Protein AF-A0A8R1I7L6-F1 (afdb_monomer_lite)

Sequence (43 aa):
MTEYKLVVVGDGGVGKSALTIQLIQNHFVEEYDPTIEDSYRKQ

Foldseek 3Di:
DDDDDDDDDDDPPPCSVQVVCCVAVVDGDPDDDPPDDDDDDHD

pLDDT: mean 78.12, std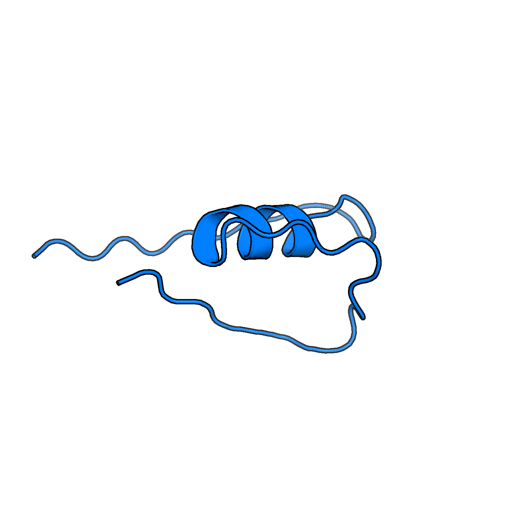 10.99, range [56.41, 89.62]

Radius of gyration: 11.23 Å; chains: 1; bounding box: 26×19×29 Å

InterPro domains:
  IPR001806 Small GTPase [PF00071] (5-43)
  IPR001806 Small GTPase [PS51421] (1-43)
  IPR005225 Small GTP-binding domain [TIGR00231] (1-42)
  IPR020849 Small GTPase, Ras-type [PTHR24070] (3-43)
  IPR027417 P-loop containing nucleoside triphosphate hydrolase [G3DSA:3.40.50.300] (2-43)
  IPR027417 P-loop containing nucleoside triphosphate hydrolase [SSF52540] (3-42)

Structure (mmCIF, N/CA/C/O backbone):
data_AF-A0A8R1I7L6-F1
#
_entry.id   AF-A0A8R1I7L6-F1
#
loop_
_atom_site.group_PDB
_atom_site.id
_atom_site.type_symbol
_atom_site.label_atom_id
_atom_site.label_alt_id
_atom_site.label_comp_id
_atom_site.label_asym_id
_atom_site.label_entity_id
_atom_site.label_seq_id
_atom_site.pdbx_PDB_ins_code
_atom_site.Cartn_x
_atom_site.Cartn_y
_atom_site.Cartn_z
_atom_site.occupancy
_atom_site.B_iso_or_equiv
_atom_site.auth_seq_id
_atom_site.auth_comp_id
_atom_site.auth_asym_id
_atom_site.auth_atom_id
_atom_site.pdbx_PDB_model_num
ATOM 1 N N . MET A 1 1 ? -16.376 0.912 20.502 1.00 65.88 1 MET A N 1
ATOM 2 C CA . MET A 1 1 ? -15.930 1.567 19.256 1.00 65.88 1 MET A CA 1
ATOM 3 C C . MET A 1 1 ? -15.714 0.454 18.244 1.00 65.88 1 MET A C 1
ATOM 5 O O . MET A 1 1 ? -15.030 -0.501 18.588 1.00 65.88 1 MET A O 1
A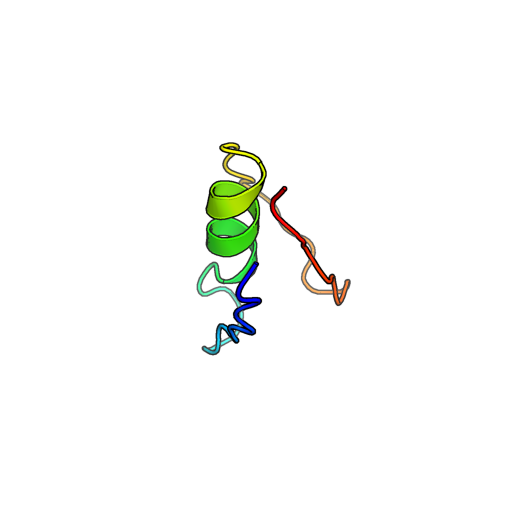TOM 9 N N . THR A 1 2 ? -16.388 0.488 17.096 1.00 88.44 2 THR A N 1
ATOM 10 C CA . THR A 1 2 ? -16.334 -0.609 16.115 1.00 88.44 2 THR A CA 1
ATOM 11 C C . THR A 1 2 ? -15.039 -0.513 15.318 1.00 88.44 2 THR A C 1
ATOM 13 O O . THR A 1 2 ? -14.755 0.531 14.740 1.00 88.44 2 THR A O 1
ATOM 16 N N . GLU A 1 3 ? -14.247 -1.580 15.314 1.00 89.00 3 GLU A N 1
ATOM 17 C CA . GLU A 1 3 ? -13.018 -1.677 14.529 1.00 89.00 3 GLU A CA 1
ATOM 18 C C . GLU A 1 3 ? -13.324 -2.289 13.158 1.00 89.00 3 GLU A C 1
ATOM 20 O O . GLU A 1 3 ? -14.051 -3.280 13.067 1.00 89.00 3 GLU A O 1
ATOM 25 N N . TYR A 1 4 ? -12.760 -1.710 12.097 1.00 88.88 4 TYR A N 1
ATOM 26 C CA . TYR A 1 4 ? -12.915 -2.197 10.727 1.00 88.88 4 TYR A CA 1
ATOM 27 C C . TYR A 1 4 ? -11.555 -2.606 10.169 1.00 88.88 4 TYR A C 1
ATOM 29 O O . TYR A 1 4 ? -10.621 -1.807 10.144 1.00 88.88 4 TYR A O 1
ATOM 37 N N . LYS A 1 5 ? -11.456 -3.853 9.706 1.00 89.00 5 LYS A N 1
ATOM 38 C CA . LYS A 1 5 ? -10.273 -4.381 9.020 1.00 89.00 5 LYS A CA 1
ATOM 39 C C . LYS A 1 5 ? -10.524 -4.336 7.519 1.00 89.00 5 LYS A C 1
ATOM 41 O O . LYS A 1 5 ? -11.497 -4.915 7.044 1.00 89.00 5 LYS A O 1
ATOM 46 N N . LEU A 1 6 ? -9.661 -3.633 6.797 1.00 88.56 6 LEU A N 1
ATOM 47 C CA . LEU A 1 6 ? -9.753 -3.428 5.354 1.00 88.56 6 LEU A CA 1
ATOM 48 C C . LEU A 1 6 ? -8.481 -3.961 4.691 1.00 88.56 6 LEU A C 1
ATOM 50 O O . LEU A 1 6 ? -7.403 -3.879 5.274 1.00 88.56 6 LEU A O 1
ATOM 54 N N . VAL A 1 7 ? -8.614 -4.496 3.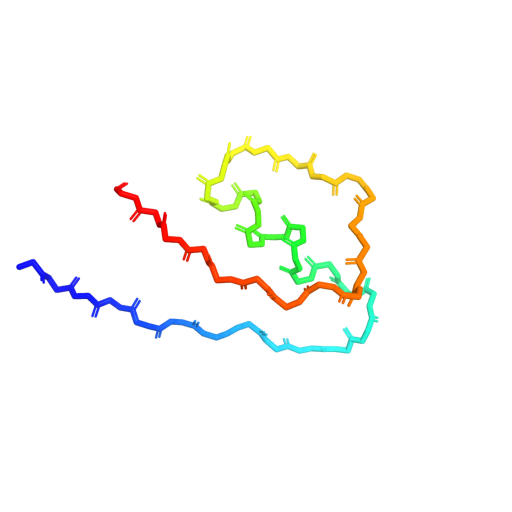478 1.00 89.31 7 VAL A N 1
ATOM 55 C CA . VAL A 1 7 ? -7.497 -5.014 2.677 1.00 89.31 7 VAL A CA 1
ATOM 56 C C . VAL A 1 7 ? -7.554 -4.373 1.293 1.00 89.31 7 VAL A C 1
ATOM 58 O O . VAL A 1 7 ? -8.619 -4.331 0.678 1.00 89.31 7 VAL A O 1
ATOM 61 N N . VAL A 1 8 ? -6.412 -3.884 0.803 1.00 86.44 8 VAL A N 1
ATOM 62 C CA . VAL A 1 8 ? -6.265 -3.291 -0.535 1.00 86.44 8 VAL A CA 1
ATOM 63 C C . VAL A 1 8 ? -5.454 -4.248 -1.409 1.00 86.44 8 VAL A C 1
ATOM 65 O O . VAL A 1 8 ? -4.326 -4.592 -1.067 1.00 86.44 8 VAL A O 1
ATOM 68 N N . VAL A 1 9 ? -6.013 -4.674 -2.545 1.00 89.06 9 VAL A N 1
ATOM 69 C CA . VAL A 1 9 ? -5.389 -5.634 -3.477 1.00 89.06 9 VAL A CA 1
ATOM 70 C C . VAL A 1 9 ? -5.291 -5.067 -4.893 1.00 89.06 9 VAL A C 1
ATOM 72 O O . VAL A 1 9 ? -6.015 -4.142 -5.249 1.00 89.06 9 VAL A O 1
ATOM 7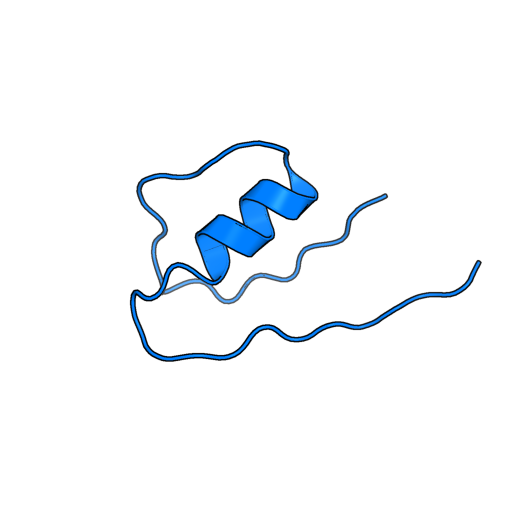5 N N . GLY A 1 10 ? -4.371 -5.606 -5.693 1.00 89.56 10 GLY A N 1
ATOM 76 C CA . GLY A 1 10 ? -4.109 -5.186 -7.073 1.00 89.56 10 GLY A CA 1
ATOM 77 C C . GLY A 1 10 ? -2.667 -5.473 -7.492 1.00 89.56 10 GLY A C 1
ATOM 78 O O . GLY A 1 10 ? -1.832 -5.804 -6.645 1.00 89.56 10 GLY A O 1
ATOM 79 N N . ASP A 1 11 ? -2.367 -5.305 -8.775 1.00 88.38 11 ASP A N 1
ATOM 80 C CA . ASP A 1 11 ? -1.061 -5.629 -9.362 1.00 88.38 11 ASP A CA 1
ATOM 81 C C . ASP A 1 11 ? 0.089 -4.749 -8.830 1.00 88.38 11 ASP A C 1
ATOM 83 O O . ASP A 1 11 ? -0.111 -3.758 -8.115 1.00 88.38 11 ASP A O 1
ATOM 87 N N . GLY A 1 12 ? 1.334 -5.134 -9.119 1.00 86.31 12 GLY A N 1
ATOM 88 C CA . GLY A 1 12 ? 2.522 -4.359 -8.746 1.00 86.31 12 GLY A CA 1
ATOM 89 C C . GLY A 1 12 ? 2.515 -2.962 -9.381 1.00 86.31 12 GLY A C 1
ATOM 90 O O . GLY A 1 12 ? 2.112 -2.803 -10.525 1.00 86.31 12 GLY A O 1
ATOM 91 N N . GLY A 1 13 ? 2.935 -1.934 -8.638 1.00 82.81 13 GLY A N 1
ATOM 92 C CA . GLY A 1 13 ? 3.060 -0.566 -9.167 1.00 82.81 13 GLY A CA 1
ATOM 93 C C . GLY A 1 13 ? 1.758 0.235 -9.323 1.00 82.81 13 GLY A C 1
ATOM 94 O O . GLY A 1 13 ? 1.825 1.413 -9.647 1.00 82.81 13 GLY A O 1
ATOM 95 N N . VAL A 1 14 ? 0.577 -0.327 -9.028 1.00 88.12 14 VAL A N 1
ATOM 9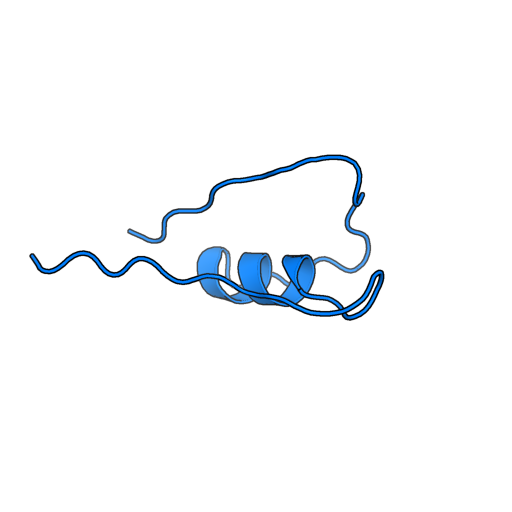6 C CA . VAL A 1 14 ? -0.719 0.386 -9.177 1.00 88.12 14 VAL A CA 1
ATOM 97 C C . VAL A 1 14 ? -1.006 1.449 -8.097 1.00 88.12 14 VAL A C 1
ATOM 99 O O . VAL A 1 14 ? -2.082 2.037 -8.088 1.00 88.12 14 VAL A O 1
ATOM 102 N N . GLY A 1 15 ? -0.083 1.684 -7.156 1.00 86.44 15 GLY A N 1
ATOM 103 C CA . GLY A 1 15 ? -0.210 2.757 -6.155 1.00 8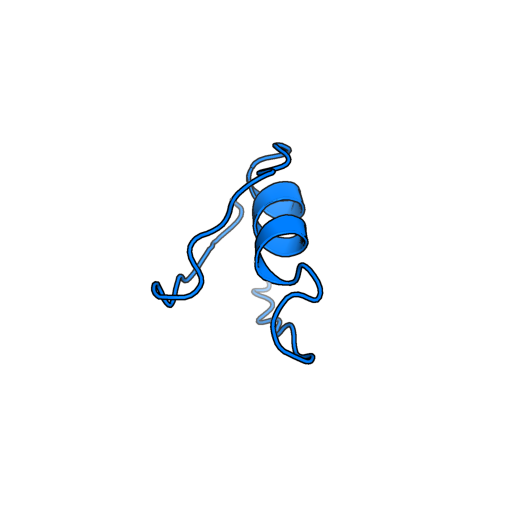6.44 15 GLY A CA 1
ATOM 104 C C . GLY A 1 15 ? -1.000 2.419 -4.880 1.00 86.44 15 GLY A C 1
ATOM 105 O O . GLY A 1 15 ? -1.438 3.325 -4.176 1.00 86.44 15 GLY A O 1
ATOM 106 N N . LYS A 1 16 ? -1.168 1.134 -4.533 1.00 89.62 16 LYS A N 1
ATOM 107 C CA . LYS A 1 16 ? -1.886 0.696 -3.309 1.00 89.62 16 LYS A CA 1
ATOM 108 C C . LYS A 1 16 ? -1.338 1.340 -2.029 1.00 89.62 16 LYS A C 1
ATOM 110 O O . LYS A 1 16 ? -2.106 1.829 -1.200 1.00 89.62 16 LYS A O 1
ATOM 115 N N . SER A 1 17 ? -0.013 1.362 -1.887 1.00 85.81 17 SER A N 1
ATOM 116 C CA . SER A 1 17 ? 0.664 1.963 -0.736 1.00 85.81 17 SER A CA 1
ATOM 117 C C . SER A 1 17 ? 0.489 3.478 -0.716 1.00 85.81 17 SER A C 1
ATOM 119 O O . SER A 1 17 ? 0.126 4.023 0.319 1.00 85.81 17 SER A O 1
ATOM 121 N N . ALA A 1 18 ? 0.623 4.148 -1.867 1.00 86.81 18 ALA A N 1
ATOM 122 C CA . ALA A 1 18 ? 0.409 5.591 -1.980 1.00 86.81 18 ALA A CA 1
ATOM 123 C C . ALA A 1 18 ? -1.009 5.998 -1.534 1.00 86.81 18 ALA A C 1
ATOM 125 O O . ALA A 1 18 ? -1.159 6.913 -0.725 1.00 86.81 18 ALA A O 1
ATOM 126 N N . LEU A 1 19 ? -2.041 5.263 -1.970 1.00 86.62 19 LEU A N 1
ATOM 127 C CA . LEU A 1 19 ? -3.427 5.481 -1.531 1.00 86.62 19 LEU A CA 1
ATOM 128 C C . LEU A 1 19 ? -3.615 5.243 -0.026 1.00 86.62 19 LEU A C 1
ATOM 130 O O . LEU A 1 19 ? -4.308 6.008 0.645 1.00 86.62 19 LEU A O 1
ATOM 134 N N . THR A 1 20 ? -2.995 4.192 0.514 1.00 86.44 20 THR A N 1
ATOM 135 C CA . THR A 1 20 ? -3.109 3.837 1.939 1.00 86.44 20 THR A CA 1
ATOM 136 C C . THR A 1 20 ? -2.426 4.879 2.828 1.00 86.44 20 THR A C 1
ATOM 138 O O . THR A 1 20 ? -3.001 5.315 3.826 1.00 86.44 20 THR A O 1
ATOM 141 N N . ILE A 1 21 ? -1.239 5.345 2.437 1.00 84.94 21 ILE A N 1
ATOM 142 C CA . ILE A 1 21 ? -0.491 6.388 3.144 1.00 84.94 21 ILE A CA 1
ATOM 143 C C . ILE A 1 21 ? -1.241 7.716 3.076 1.00 84.94 21 ILE A C 1
ATOM 145 O O . ILE A 1 21 ? -1.436 8.355 4.110 1.00 84.94 21 ILE A O 1
ATOM 149 N N . GLN A 1 22 ? -1.758 8.091 1.906 1.00 85.81 22 GLN A N 1
ATOM 150 C CA . GLN A 1 22 ? -2.560 9.302 1.762 1.00 85.81 22 GLN A CA 1
ATOM 151 C C . GLN A 1 22 ? -3.805 9.272 2.656 1.00 85.81 22 GLN A C 1
ATOM 153 O O . GLN A 1 22 ? -4.109 10.267 3.313 1.00 85.81 22 GLN A O 1
ATOM 158 N N . LEU A 1 23 ? -4.503 8.136 2.746 1.00 86.12 23 LEU A N 1
ATOM 159 C CA . LEU A 1 23 ? -5.694 7.994 3.591 1.00 86.12 23 LEU A CA 1
ATOM 160 C C . LEU A 1 23 ? -5.401 8.219 5.086 1.00 86.12 23 LEU A C 1
ATOM 162 O O . LEU A 1 23 ? -6.275 8.680 5.833 1.00 86.12 23 LEU A O 1
ATOM 166 N N . ILE A 1 24 ? -4.196 7.867 5.532 1.00 84.38 24 ILE A N 1
ATOM 167 C CA . ILE A 1 24 ? -3.836 7.810 6.954 1.00 84.38 24 ILE A CA 1
ATOM 168 C C . ILE A 1 24 ? -3.043 9.042 7.382 1.00 84.38 24 ILE A C 1
ATOM 170 O O . ILE A 1 24 ? -3.310 9.591 8.447 1.00 84.38 24 ILE A O 1
ATOM 174 N N . GLN A 1 25 ? -2.121 9.502 6.542 1.00 81.88 25 GLN A N 1
ATOM 175 C CA . GLN A 1 25 ? -1.206 10.608 6.824 1.00 81.88 25 GLN A CA 1
ATOM 176 C C . GLN A 1 25 ? -1.620 11.920 6.138 1.00 81.88 25 GLN A C 1
ATOM 178 O O . GLN A 1 25 ? -1.005 12.950 6.396 1.00 81.88 25 GLN A O 1
ATOM 183 N N . ASN A 1 26 ? -2.651 11.911 5.276 1.00 81.75 26 ASN A N 1
ATOM 184 C CA . ASN A 1 26 ? -3.033 13.042 4.410 1.00 81.75 26 ASN A CA 1
ATOM 185 C C . ASN A 1 26 ? -1.853 13.600 3.589 1.00 81.75 26 ASN A C 1
ATOM 187 O O . ASN A 1 26 ? -1.833 14.774 3.226 1.00 81.75 26 ASN A O 1
ATOM 191 N N . HIS A 1 27 ? -0.869 12.748 3.300 1.00 77.94 27 HIS A N 1
ATOM 192 C CA . HIS A 1 27 ? 0.337 13.075 2.556 1.00 77.94 27 HIS A CA 1
ATOM 193 C C . HIS A 1 27 ? 0.490 12.086 1.403 1.00 77.94 27 HIS A C 1
ATOM 195 O O . HIS A 1 27 ? 0.316 10.882 1.589 1.00 77.94 27 HIS A O 1
ATOM 201 N N . PHE A 1 28 ? 0.772 12.599 0.207 1.00 75.00 28 PHE A N 1
ATOM 202 C CA . PHE A 1 28 ? 1.012 11.772 -0.966 1.00 75.00 28 PHE A CA 1
ATOM 203 C C . PHE A 1 28 ? 2.507 11.488 -1.089 1.00 75.00 28 PHE A C 1
ATOM 205 O O . PHE A 1 28 ? 3.310 12.417 -1.108 1.00 75.00 28 PHE A O 1
ATOM 212 N N . VAL A 1 29 ? 2.858 10.208 -1.172 1.00 70.25 29 VAL A N 1
ATOM 213 C CA . VAL A 1 29 ? 4.240 9.749 -1.317 1.00 70.25 29 VAL A CA 1
ATOM 214 C C . VAL A 1 29 ? 4.477 9.395 -2.782 1.00 70.25 29 VAL A C 1
ATOM 216 O O . VAL A 1 29 ? 3.815 8.503 -3.312 1.00 70.25 29 VAL A O 1
ATOM 219 N N . GLU A 1 30 ? 5.400 10.108 -3.429 1.00 69.69 30 GLU A N 1
ATOM 220 C CA . GLU A 1 30 ? 5.730 9.925 -4.852 1.00 69.69 30 GLU A CA 1
ATOM 221 C C . GLU A 1 30 ? 6.581 8.671 -5.108 1.00 69.69 30 GLU A C 1
ATOM 223 O O . GLU A 1 30 ? 6.383 7.994 -6.114 1.00 69.69 30 GLU A O 1
ATOM 228 N N . GLU A 1 31 ? 7.464 8.307 -4.173 1.00 67.50 31 GLU A N 1
ATOM 229 C CA . GLU A 1 31 ? 8.255 7.074 -4.218 1.00 67.50 31 GLU A CA 1
ATOM 230 C C . GLU A 1 31 ? 7.982 6.215 -2.985 1.00 67.50 31 GLU A C 1
ATOM 232 O O . GLU A 1 31 ? 8.295 6.593 -1.857 1.00 67.50 31 GLU A O 1
ATOM 237 N N . TYR A 1 32 ? 7.402 5.037 -3.206 1.00 67.44 32 TYR A N 1
ATOM 238 C CA . TYR A 1 32 ? 7.240 4.017 -2.177 1.00 67.44 32 TYR A CA 1
ATOM 239 C C . TYR A 1 32 ? 8.076 2.794 -2.543 1.00 67.44 32 TYR A C 1
ATOM 241 O O . TYR A 1 32 ? 7.899 2.237 -3.628 1.00 67.44 32 TYR A O 1
ATOM 249 N N . ASP A 1 33 ? 8.954 2.365 -1.635 1.00 62.72 33 ASP A N 1
ATOM 250 C CA . ASP A 1 33 ? 9.734 1.140 -1.797 1.00 62.72 33 ASP A CA 1
ATOM 251 C C . ASP A 1 33 ? 8.841 -0.085 -1.504 1.00 62.72 33 ASP A C 1
ATOM 253 O O . ASP A 1 33 ? 8.392 -0.270 -0.370 1.00 62.72 33 ASP A O 1
ATOM 257 N N . PRO A 1 34 ? 8.548 -0.935 -2.505 1.00 60.44 34 PRO A N 1
ATOM 258 C CA . PRO A 1 34 ? 7.655 -2.081 -2.356 1.00 60.44 34 PRO A CA 1
ATOM 259 C C . PRO A 1 34 ? 8.232 -3.223 -1.500 1.00 60.44 34 PRO A C 1
ATOM 261 O O . PRO A 1 34 ? 7.554 -4.237 -1.339 1.00 60.44 34 PRO A O 1
ATOM 264 N N . THR A 1 35 ? 9.460 -3.110 -0.980 1.00 56.41 35 THR A N 1
ATOM 265 C CA . THR A 1 35 ? 10.098 -4.165 -0.170 1.00 56.41 35 THR A CA 1
ATOM 266 C C . THR A 1 35 ? 9.665 -4.203 1.298 1.00 56.41 35 THR A C 1
ATOM 268 O O . THR A 1 35 ? 10.097 -5.098 2.026 1.00 56.41 35 THR A O 1
ATOM 271 N N . ILE A 1 36 ? 8.789 -3.296 1.741 1.00 59.56 36 ILE A N 1
ATOM 272 C CA . ILE A 1 36 ? 8.323 -3.234 3.132 1.00 59.56 36 ILE A CA 1
ATOM 273 C C . ILE A 1 36 ? 6.825 -3.567 3.205 1.00 59.56 36 ILE A C 1
ATOM 275 O O . ILE A 1 36 ? 5.987 -2.891 2.613 1.00 59.56 36 ILE A O 1
ATOM 279 N N . GLU A 1 37 ? 6.485 -4.628 3.941 1.00 60.22 37 GLU A N 1
ATOM 280 C CA . GLU A 1 37 ? 5.109 -4.925 4.352 1.00 60.22 37 GLU A CA 1
ATOM 281 C C . GLU A 1 37 ? 4.786 -4.100 5.610 1.00 60.22 37 GLU A C 1
ATOM 283 O O . GLU A 1 37 ? 5.389 -4.316 6.659 1.00 60.22 37 GLU A O 1
ATOM 288 N N . ASP A 1 38 ? 3.850 -3.149 5.506 1.00 67.81 38 ASP A N 1
ATOM 289 C CA . ASP A 1 38 ? 3.488 -2.224 6.590 1.00 67.81 38 ASP A CA 1
ATOM 290 C C . ASP A 1 38 ? 2.022 -2.367 7.026 1.00 67.81 38 ASP A C 1
ATOM 292 O O . ASP A 1 38 ? 1.108 -2.522 6.212 1.00 67.81 38 ASP A O 1
ATOM 296 N N . SER A 1 39 ? 1.779 -2.214 8.332 1.00 68.56 39 SER A N 1
ATOM 297 C CA . SER A 1 39 ? 0.436 -2.089 8.908 1.00 68.56 39 SER A CA 1
ATOM 298 C C . SER A 1 39 ? 0.197 -0.666 9.406 1.00 68.56 39 SER A C 1
ATOM 300 O O . SER A 1 39 ? 0.927 -0.180 10.271 1.00 68.56 39 SER A O 1
ATOM 302 N N . TYR A 1 40 ? -0.865 -0.019 8.932 1.00 68.88 40 TYR A N 1
ATOM 303 C CA . TYR A 1 40 ? -1.208 1.341 9.336 1.00 68.88 40 TYR A CA 1
ATOM 304 C C . TYR A 1 40 ? -2.539 1.382 10.100 1.00 68.88 40 TYR A C 1
ATOM 306 O O . TYR A 1 40 ? -3.503 0.708 9.736 1.00 68.88 40 TYR A O 1
ATOM 314 N N . ARG A 1 41 ? -2.616 2.214 11.146 1.00 67.94 41 ARG A N 1
ATOM 315 C CA . ARG A 1 41 ? -3.841 2.456 11.925 1.00 67.94 41 ARG A CA 1
ATOM 316 C C . ARG A 1 41 ? -4.112 3.953 12.004 1.00 67.94 41 ARG A C 1
ATOM 318 O O . ARG A 1 41 ? -3.255 4.712 12.445 1.00 67.94 41 ARG A O 1
ATOM 325 N N . LYS A 1 42 ? -5.313 4.367 11.606 1.00 63.00 42 LYS A N 1
ATOM 326 C CA . LYS A 1 42 ? -5.804 5.736 11.797 1.00 63.00 42 LYS A CA 1
ATOM 327 C C . LYS A 1 42 ? -6.456 5.827 13.185 1.00 63.00 42 LYS A C 1
ATOM 329 O O . LYS A 1 42 ? -7.283 4.968 13.500 1.00 63.00 42 LYS A O 1
ATOM 334 N N . GLN A 1 43 ? -6.025 6.781 14.017 1.00 59.25 43 GLN A N 1
ATOM 335 C CA . GLN A 1 43 ? -6.722 7.140 15.264 1.00 59.25 43 GLN A CA 1
ATOM 336 C C . GLN A 1 43 ? -7.939 8.010 14.964 1.00 59.25 43 GLN A C 1
ATOM 338 O O . GLN A 1 43 ? -7.855 8.824 14.015 1.00 59.25 43 GLN A O 1
#

Organism: Caenorhabditis japonica (NCBI:txid281687)

Secondary structure (DSSP, 8-state):
-----------TTS-HHHHHHHHHHS---S---TT--------